Protein AF-A0A6I1ZQV2-F1 (afdb_monomer_lite)

Secondary structure (DSSP, 8-state):
-PPP----EEEEETTEEEEEETTEEEEEEEPSS-HHHHHHHHHHTT--EEEEEEHHHHHHTS-S-HHHHHHHHTTT-EEE-SS----PPPTT--S-------PPP------

pLDDT: mean 72.83, std 21.75, range [32.5, 92.88]

Foldseek 3Di:
DDDDDDAAEFEDDPQFGWDADVPDPVRIDTDPDHPLRVLLVCVVVVQQEYEYHHPVCVVVVHRDNVVSVVSSLVSQRFYDYPPDDGRDHDPPPPDDDDDDDPPDDDDDDDD

Sequence (111 aa):
MGSFRVIPAIDLMNGRCVRLEQGDYNHRTRYPQEPVELARLLKGAGLDWLHVVDLDGARAGEPVNLATVKALAATGVGTRGQQRLHVLQGPDAAADGEGDEDLPGDSPGQV

Structure (mmCIF, N/CA/C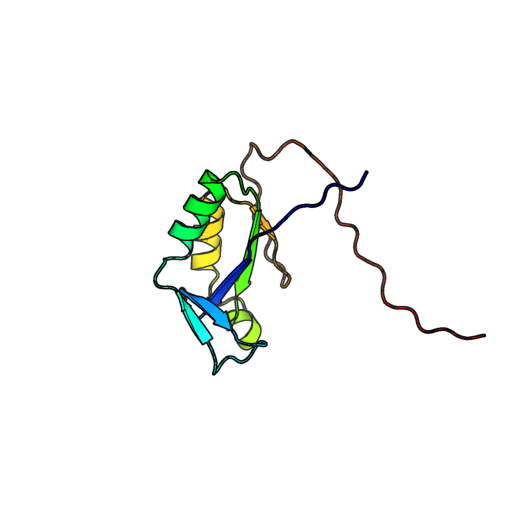/O backbone):
data_AF-A0A6I1ZQV2-F1
#
_entry.id   AF-A0A6I1ZQV2-F1
#
loop_
_atom_site.group_PDB
_atom_site.id
_atom_site.type_symbol
_atom_site.label_atom_id
_atom_site.label_alt_id
_atom_site.label_comp_id
_atom_site.label_asym_id
_atom_site.label_entity_id
_atom_site.label_seq_id
_atom_site.pdbx_PDB_ins_code
_atom_site.Cartn_x
_atom_site.Cartn_y
_atom_site.Cartn_z
_atom_site.occupancy
_atom_site.B_iso_or_equiv
_atom_site.auth_seq_id
_atom_site.auth_comp_id
_atom_site.auth_asym_id
_atom_site.auth_atom_id
_atom_site.pdbx_PDB_model_num
ATOM 1 N N . MET A 1 1 ? 8.073 3.538 30.058 1.00 36.19 1 MET A N 1
ATOM 2 C CA . MET A 1 1 ? 7.784 2.238 29.414 1.00 36.19 1 MET A CA 1
ATOM 3 C C . MET A 1 1 ? 7.622 2.495 27.930 1.00 36.19 1 MET A C 1
ATOM 5 O O . MET A 1 1 ? 6.795 3.328 27.594 1.00 36.19 1 MET A O 1
ATOM 9 N N . GLY A 1 2 ? 8.415 1.852 27.069 1.00 55.72 2 GLY A N 1
ATOM 10 C CA . GLY A 1 2 ? 8.246 1.992 25.620 1.00 55.72 2 GLY A CA 1
ATOM 11 C C . GLY A 1 2 ? 6.900 1.414 25.182 1.00 55.72 2 GLY A C 1
ATOM 12 O O . GLY A 1 2 ? 6.545 0.307 25.591 1.00 55.72 2 GL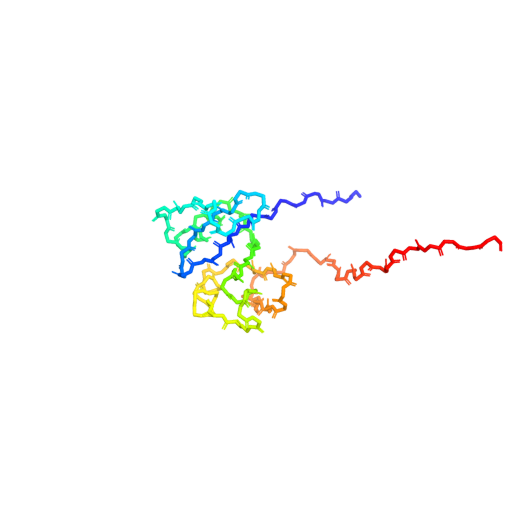Y A O 1
ATOM 13 N N . SER A 1 3 ? 6.134 2.175 24.404 1.00 72.31 3 SER A N 1
ATOM 14 C CA . SER A 1 3 ? 4.875 1.715 23.826 1.00 72.31 3 SER A CA 1
ATOM 15 C C . SER A 1 3 ? 5.165 0.855 22.592 1.00 72.31 3 SER A C 1
ATOM 17 O O . SER A 1 3 ? 5.878 1.252 21.674 1.00 72.31 3 SER A O 1
ATOM 19 N N . PHE A 1 4 ? 4.631 -0.365 22.575 1.00 74.56 4 PHE A N 1
ATOM 20 C CA . PHE A 1 4 ? 4.689 -1.234 21.403 1.00 74.56 4 PHE A CA 1
ATOM 21 C C . PHE A 1 4 ? 3.561 -0.845 20.440 1.00 74.56 4 PHE A C 1
ATOM 23 O O . PHE A 1 4 ? 2.388 -0.901 20.812 1.00 74.56 4 PHE A O 1
ATOM 30 N N . ARG A 1 5 ? 3.903 -0.444 19.210 1.00 73.81 5 ARG A N 1
ATOM 31 C CA . ARG A 1 5 ? 2.943 -0.048 18.167 1.00 73.81 5 ARG A CA 1
ATOM 32 C C . ARG A 1 5 ? 3.014 -1.018 16.992 1.00 73.81 5 ARG A C 1
ATOM 34 O O . ARG A 1 5 ? 4.071 -1.201 16.396 1.00 73.81 5 ARG A O 1
ATOM 41 N N . VAL A 1 6 ? 1.874 -1.602 16.630 1.00 80.19 6 VAL A N 1
ATOM 42 C CA . VAL A 1 6 ? 1.741 -2.432 15.426 1.00 80.19 6 VAL A CA 1
ATOM 43 C C . VAL A 1 6 ? 1.453 -1.525 14.234 1.00 80.19 6 VAL A C 1
ATOM 45 O O . VAL A 1 6 ? 0.513 -0.735 14.277 1.00 80.19 6 VAL A O 1
ATOM 48 N N . ILE A 1 7 ? 2.250 -1.643 13.171 1.00 84.69 7 ILE A N 1
ATOM 49 C CA . ILE A 1 7 ? 2.057 -0.895 11.924 1.00 84.69 7 ILE A CA 1
ATOM 50 C C . ILE A 1 7 ? 1.745 -1.904 10.809 1.00 84.69 7 ILE A C 1
ATOM 52 O O . ILE A 1 7 ? 2.627 -2.688 10.451 1.00 84.69 7 ILE A O 1
ATOM 56 N N . PRO A 1 8 ? 0.513 -1.938 10.266 1.00 86.56 8 PRO A N 1
ATOM 57 C CA . PRO A 1 8 ? 0.184 -2.788 9.124 1.00 86.56 8 PRO A CA 1
ATOM 58 C C . PRO A 1 8 ? 0.999 -2.387 7.890 1.00 86.56 8 PRO A C 1
ATOM 60 O O . PRO A 1 8 ? 1.344 -1.219 7.731 1.00 86.56 8 PRO A O 1
ATOM 63 N N . ALA A 1 9 ? 1.261 -3.341 6.996 1.00 88.06 9 ALA A N 1
ATOM 64 C CA . ALA A 1 9 ? 1.996 -3.110 5.755 1.00 88.06 9 ALA A CA 1
ATOM 65 C C . ALA A 1 9 ? 1.196 -3.553 4.523 1.00 88.06 9 ALA A C 1
ATOM 67 O O . ALA A 1 9 ? 0.599 -4.632 4.541 1.00 88.06 9 ALA A O 1
ATOM 68 N N . ILE A 1 10 ? 1.223 -2.747 3.459 1.00 89.88 10 ILE A N 1
ATOM 69 C CA . ILE A 1 10 ? 0.702 -3.083 2.128 1.00 89.88 10 ILE A CA 1
ATOM 70 C C . ILE A 1 10 ? 1.852 -3.038 1.126 1.00 89.88 10 ILE A C 1
ATOM 72 O O . ILE A 1 10 ? 2.484 -1.994 0.951 1.00 89.88 10 ILE A O 1
ATOM 76 N N . ASP A 1 11 ? 2.061 -4.147 0.419 1.00 91.62 11 ASP A N 1
ATOM 77 C CA . ASP A 1 11 ? 2.994 -4.206 -0.700 1.00 91.62 11 ASP A CA 1
ATOM 78 C C . ASP A 1 11 ? 2.215 -3.993 -2.008 1.00 91.62 11 ASP A C 1
ATOM 80 O O . ASP A 1 11 ? 1.183 -4.629 -2.252 1.00 91.62 11 ASP A O 1
ATOM 84 N N . LEU A 1 12 ? 2.690 -3.072 -2.845 1.00 91.12 12 LEU A N 1
ATOM 85 C CA . LEU A 1 12 ? 2.069 -2.690 -4.108 1.00 91.12 12 LEU A CA 1
ATOM 86 C C . LEU A 1 12 ? 2.856 -3.260 -5.282 1.00 91.12 12 LEU A C 1
ATOM 88 O O . LEU A 1 12 ? 4.059 -3.033 -5.404 1.00 91.12 12 LEU A O 1
ATOM 92 N N . MET A 1 13 ? 2.152 -3.962 -6.167 1.00 90.50 13 MET A N 1
ATOM 93 C CA . MET A 1 13 ? 2.682 -4.417 -7.449 1.00 90.50 13 MET A CA 1
ATOM 94 C C . MET A 1 13 ? 1.596 -4.353 -8.525 1.00 90.50 13 MET A C 1
ATOM 96 O O . MET A 1 13 ? 0.507 -4.916 -8.378 1.00 90.50 13 MET A O 1
ATOM 100 N N . ASN A 1 14 ? 1.901 -3.702 -9.641 1.00 90.75 14 ASN A N 1
ATOM 101 C CA . ASN A 1 14 ? 0.979 -3.308 -10.699 1.00 90.75 14 ASN A CA 1
ATOM 102 C C . ASN A 1 14 ? -0.285 -2.628 -10.141 1.00 90.75 14 ASN A C 1
ATOM 104 O O . ASN A 1 14 ? -1.403 -3.030 -10.475 1.00 90.75 14 ASN A O 1
ATOM 108 N N . GLY A 1 15 ? -0.110 -1.676 -9.219 1.00 89.12 15 GLY A N 1
ATOM 109 C CA . GLY A 1 15 ? -1.202 -0.951 -8.565 1.00 89.12 15 GLY A CA 1
ATOM 110 C C . GLY A 1 15 ? -2.071 -1.767 -7.602 1.00 89.12 15 GLY A C 1
ATOM 111 O O . GLY A 1 15 ? -3.036 -1.222 -7.077 1.00 89.12 15 GLY A O 1
ATOM 112 N N . ARG A 1 16 ? -1.758 -3.046 -7.348 1.00 91.75 16 ARG A N 1
ATOM 113 C CA . ARG A 1 16 ? -2.575 -3.946 -6.518 1.00 91.75 16 ARG A CA 1
ATOM 114 C C . ARG A 1 16 ? -1.851 -4.423 -5.267 1.00 91.75 16 ARG A C 1
ATOM 116 O O . ARG A 1 16 ? -0.627 -4.523 -5.258 1.00 91.75 16 ARG A O 1
ATOM 123 N N . CYS A 1 17 ? -2.637 -4.775 -4.250 1.00 92.88 17 CYS A N 1
ATOM 124 C CA . CYS A 1 17 ? -2.159 -5.401 -3.023 1.00 92.88 17 CYS A CA 1
ATOM 125 C C . CYS A 1 17 ? -1.600 -6.796 -3.312 1.00 92.88 17 CYS A C 1
ATOM 127 O O . CYS A 1 17 ? -2.307 -7.678 -3.819 1.00 92.88 17 CYS A O 1
ATOM 129 N N . VAL A 1 18 ? -0.342 -7.017 -2.947 1.00 92.88 18 VAL A N 1
ATOM 130 C CA . VAL A 1 18 ? 0.304 -8.325 -3.033 1.00 92.88 18 VAL A CA 1
ATOM 131 C C . VAL A 1 18 ? 1.031 -8.662 -1.737 1.00 92.88 18 VAL A C 1
ATOM 133 O O . VAL A 1 18 ? 1.271 -7.800 -0.899 1.00 92.88 18 VAL A O 1
ATOM 136 N N . ARG A 1 19 ? 1.392 -9.933 -1.580 1.00 91.75 19 ARG A N 1
ATOM 137 C CA . ARG A 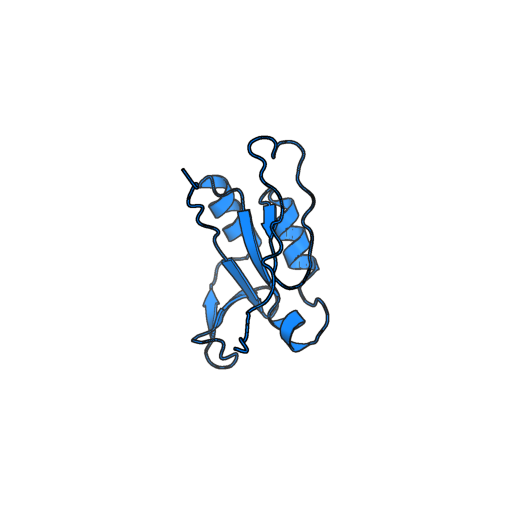1 19 ? 2.409 -10.379 -0.628 1.00 91.75 19 ARG A CA 1
ATOM 138 C C . ARG A 1 19 ? 3.372 -11.297 -1.360 1.00 91.75 19 ARG A C 1
ATOM 140 O O . ARG A 1 19 ? 2.925 -12.222 -2.040 1.00 91.75 19 ARG A O 1
ATOM 147 N N . LEU A 1 20 ? 4.666 -11.031 -1.224 1.00 88.69 20 LEU A N 1
ATOM 148 C CA . LEU A 1 20 ? 5.711 -11.925 -1.718 1.00 88.69 20 LEU A CA 1
ATOM 149 C C . LEU A 1 20 ? 6.007 -13.002 -0.677 1.00 88.69 20 LEU A C 1
ATOM 151 O O . LEU A 1 20 ? 6.105 -12.708 0.517 1.00 88.69 20 LEU A O 1
ATOM 155 N N . GLU A 1 21 ? 6.197 -14.235 -1.123 1.00 89.44 21 GLU A N 1
ATOM 156 C CA . GLU A 1 21 ? 6.730 -15.302 -0.284 1.00 89.44 21 GLU A CA 1
ATOM 157 C C . GLU A 1 21 ? 8.249 -15.141 -0.207 1.00 89.44 21 GLU A C 1
ATOM 159 O O . GLU A 1 21 ? 8.939 -15.217 -1.218 1.00 89.44 21 GLU A O 1
ATOM 164 N N . GLN A 1 22 ? 8.772 -14.838 0.986 1.00 87.12 22 GLN A N 1
ATOM 165 C CA . GLN A 1 22 ? 10.211 -14.623 1.221 1.00 87.12 22 GLN A CA 1
ATOM 166 C C . GLN A 1 22 ? 10.868 -13.596 0.270 1.00 87.12 22 GLN A C 1
ATOM 168 O O . GLN A 1 22 ? 12.060 -13.674 -0.013 1.00 87.12 22 GLN A O 1
ATOM 173 N N . GLY A 1 23 ? 10.099 -12.618 -0.221 1.00 83.38 23 GLY A N 1
ATOM 174 C CA . GLY A 1 23 ? 10.593 -11.601 -1.157 1.00 83.38 23 GLY A CA 1
ATOM 175 C C . GLY A 1 23 ? 10.711 -12.065 -2.615 1.00 83.38 23 GLY A C 1
ATOM 176 O O . GLY A 1 23 ? 11.210 -11.308 -3.447 1.00 83.38 23 GLY A O 1
ATOM 177 N N . ASP A 1 24 ? 10.240 -13.267 -2.959 1.00 88.00 24 ASP A N 1
ATOM 178 C CA . ASP A 1 24 ? 10.254 -13.755 -4.336 1.00 88.00 24 ASP A CA 1
ATOM 179 C C . ASP A 1 24 ? 9.102 -13.152 -5.158 1.00 88.00 24 ASP A C 1
ATOM 181 O O . ASP A 1 24 ? 7.920 -13.388 -4.919 1.00 88.00 24 ASP A O 1
ATOM 185 N N . TYR A 1 25 ? 9.455 -12.389 -6.191 1.00 84.00 25 TYR A N 1
ATOM 186 C CA . TYR A 1 25 ? 8.517 -11.736 -7.107 1.00 84.00 25 TYR A CA 1
ATOM 187 C C . TYR A 1 25 ? 7.695 -12.722 -7.953 1.00 84.00 25 TYR A C 1
ATOM 189 O O . TYR A 1 25 ? 6.635 -12.348 -8.477 1.00 84.00 25 TYR A O 1
ATOM 197 N N . ASN A 1 26 ? 8.187 -13.952 -8.124 1.00 87.31 26 ASN A N 1
ATOM 198 C CA . ASN A 1 26 ? 7.506 -15.016 -8.858 1.00 87.31 26 ASN A CA 1
ATOM 199 C C . ASN A 1 26 ? 6.465 -15.720 -7.984 1.00 87.31 26 ASN A C 1
ATOM 201 O O . ASN A 1 26 ? 5.400 -16.085 -8.483 1.00 87.31 26 ASN A O 1
ATOM 205 N N . HIS A 1 27 ? 6.735 -15.832 -6.683 1.00 87.94 27 HIS A N 1
ATOM 206 C CA . HIS A 1 27 ? 5.832 -16.414 -5.696 1.00 87.94 27 HIS A CA 1
ATOM 207 C C . HIS A 1 27 ? 5.114 -15.301 -4.937 1.00 87.94 27 HIS A C 1
ATOM 209 O O . HIS A 1 27 ? 5.512 -14.862 -3.860 1.00 87.94 27 HIS A O 1
ATOM 215 N N . ARG A 1 28 ? 4.032 -14.813 -5.549 1.00 89.62 28 ARG A N 1
ATOM 216 C CA . ARG A 1 28 ? 3.211 -13.733 -4.999 1.00 89.62 28 ARG A CA 1
ATOM 217 C C . ARG A 1 28 ? 1.758 -14.146 -4.860 1.00 89.62 28 ARG A C 1
ATOM 219 O O . ARG A 1 28 ? 1.153 -14.673 -5.795 1.00 89.62 28 ARG A O 1
ATOM 226 N N . THR A 1 29 ? 1.170 -13.778 -3.732 1.00 90.25 29 THR A N 1
ATOM 227 C CA . THR A 1 29 ? -0.275 -13.835 -3.528 1.00 90.25 29 THR A CA 1
ATOM 228 C C . THR A 1 29 ? -0.868 -12.472 -3.859 1.00 90.25 29 THR A C 1
ATOM 230 O O . THR A 1 29 ? -0.416 -11.454 -3.335 1.00 90.25 29 THR A O 1
ATOM 233 N N . ARG A 1 30 ? -1.866 -12.435 -4.750 1.00 89.62 30 ARG A N 1
ATOM 234 C CA . ARG A 1 30 ? -2.644 -11.221 -5.043 1.00 89.62 30 ARG A CA 1
ATOM 235 C C . ARG A 1 30 ? -3.868 -11.189 -4.142 1.00 89.62 30 ARG A C 1
ATOM 237 O O . ARG A 1 30 ? -4.616 -12.164 -4.103 1.00 89.62 30 ARG A O 1
ATOM 244 N N . TYR A 1 31 ? -4.095 -10.059 -3.487 1.00 88.75 31 TYR A N 1
ATOM 245 C CA . TYR A 1 31 ? -5.325 -9.835 -2.742 1.00 88.75 31 TYR A CA 1
ATOM 246 C C . TYR A 1 31 ? -6.381 -9.195 -3.652 1.00 88.75 31 TYR A C 1
ATOM 248 O O . TYR A 1 31 ? -6.033 -8.356 -4.486 1.00 88.75 31 TYR A O 1
ATOM 256 N N . PRO A 1 32 ? -7.659 -9.595 -3.535 1.00 84.81 32 PRO A N 1
ATOM 257 C CA . PRO A 1 32 ? -8.740 -9.010 -4.324 1.00 84.81 32 PRO A CA 1
ATOM 258 C C . PRO A 1 32 ? -9.117 -7.592 -3.875 1.00 84.81 32 PRO A C 1
ATOM 260 O O . PRO A 1 32 ? -9.773 -6.887 -4.631 1.00 84.81 32 PRO A O 1
ATOM 263 N N . GLN A 1 33 ? -8.742 -7.184 -2.661 1.00 87.38 33 GLN A N 1
ATOM 264 C CA . GLN A 1 33 ? -9.067 -5.870 -2.117 1.00 87.38 33 GLN A CA 1
ATOM 265 C C . GLN A 1 33 ? -8.226 -4.770 -2.761 1.00 87.38 33 GLN A C 1
ATOM 267 O O . GLN A 1 33 ? -6.998 -4.877 -2.864 1.00 87.38 33 GLN A O 1
ATOM 272 N N . GLU A 1 34 ? -8.887 -3.667 -3.096 1.00 91.62 34 GLU A N 1
ATOM 273 C CA . GLU A 1 34 ? -8.208 -2.473 -3.575 1.00 91.62 34 GLU A CA 1
ATOM 274 C C . GLU A 1 34 ? -7.429 -1.794 -2.428 1.00 91.62 34 GLU A C 1
ATOM 276 O O . GLU A 1 34 ? -7.930 -1.716 -1.298 1.00 91.62 34 GLU A O 1
ATOM 281 N N . PRO A 1 35 ? -6.218 -1.254 -2.680 1.00 91.69 35 PRO A N 1
ATOM 282 C CA . PRO A 1 35 ? -5.375 -0.668 -1.632 1.00 91.69 35 PRO A CA 1
ATOM 283 C C . PRO A 1 35 ? -6.081 0.408 -0.797 1.00 91.69 35 PRO A C 1
ATOM 285 O O . PRO A 1 35 ? -5.941 0.460 0.425 1.00 91.69 35 PRO A O 1
ATOM 288 N N . VAL A 1 36 ? -6.872 1.258 -1.457 1.00 92.31 36 VAL A N 1
ATOM 289 C CA . VAL A 1 36 ? -7.599 2.367 -0.821 1.00 92.31 36 VAL A CA 1
ATOM 290 C C . VAL A 1 36 ? -8.708 1.863 0.101 1.00 92.31 36 VAL A C 1
ATOM 292 O O . VAL A 1 36 ? -8.931 2.440 1.165 1.00 92.31 36 VAL A O 1
ATOM 295 N N . GLU A 1 37 ? -9.398 0.787 -0.276 1.00 92.25 37 GLU A N 1
ATOM 296 C CA . GLU A 1 37 ? -10.435 0.180 0.563 1.00 92.25 37 GLU A CA 1
ATOM 297 C C . GLU A 1 37 ? -9.824 -0.414 1.829 1.00 92.25 37 GLU A C 1
ATOM 299 O O . GLU A 1 37 ? -10.325 -0.173 2.929 1.00 92.25 37 GLU A O 1
ATOM 304 N N . LEU A 1 38 ? -8.693 -1.112 1.684 1.00 91.25 38 LEU A N 1
ATOM 305 C CA . LEU A 1 38 ? -7.964 -1.668 2.816 1.00 91.25 38 LEU A CA 1
ATOM 306 C C . LEU A 1 38 ? -7.470 -0.564 3.762 1.00 91.25 38 LEU A C 1
ATOM 308 O O . LEU A 1 38 ? -7.657 -0.674 4.970 1.00 91.25 38 LEU A O 1
ATOM 312 N N . ALA A 1 39 ? -6.917 0.534 3.239 1.00 90.19 39 ALA A N 1
ATOM 313 C CA . ALA A 1 39 ? -6.487 1.664 4.065 1.00 90.19 39 ALA A CA 1
ATOM 314 C C . ALA A 1 39 ? -7.638 2.308 4.853 1.00 90.19 39 ALA A C 1
ATOM 316 O O . ALA A 1 39 ? -7.487 2.583 6.043 1.00 90.19 39 ALA A O 1
ATOM 317 N N . ARG A 1 40 ? -8.810 2.491 4.230 1.00 90.50 40 ARG A N 1
ATOM 318 C CA . ARG A 1 40 ? -10.006 2.999 4.926 1.00 90.50 40 ARG A CA 1
ATOM 319 C C . ARG A 1 40 ? -10.478 2.051 6.022 1.00 90.50 40 ARG A C 1
ATOM 321 O O . ARG A 1 40 ? -10.840 2.513 7.101 1.00 90.50 40 ARG A O 1
ATOM 328 N N . LEU A 1 41 ? -10.459 0.745 5.760 1.00 90.50 41 LEU A N 1
ATOM 329 C CA . LEU A 1 41 ? -10.822 -0.269 6.747 1.00 90.50 41 LEU A CA 1
ATOM 330 C C . LEU A 1 41 ? -9.867 -0.243 7.949 1.00 90.50 41 LEU A C 1
ATOM 332 O O . LEU A 1 41 ? -10.323 -0.228 9.090 1.00 90.50 41 LEU A O 1
ATOM 336 N N . LEU A 1 42 ? -8.557 -0.170 7.702 1.00 87.44 42 LEU A N 1
ATOM 337 C CA . LEU A 1 42 ? -7.545 -0.072 8.757 1.00 87.44 42 LEU A CA 1
ATOM 338 C C . LEU A 1 42 ? -7.712 1.213 9.577 1.00 87.44 42 LEU A C 1
ATOM 340 O O . LEU A 1 42 ? -7.709 1.156 10.806 1.00 87.44 42 LEU A O 1
ATOM 344 N N . LYS A 1 43 ? -7.954 2.352 8.918 1.00 85.94 43 LYS A N 1
ATOM 345 C CA . LYS A 1 43 ? -8.235 3.617 9.607 1.00 85.94 43 LYS A CA 1
ATOM 346 C C . LYS A 1 43 ? -9.494 3.525 10.473 1.00 85.94 43 LYS A C 1
ATOM 348 O O . LYS A 1 43 ? -9.471 3.948 11.625 1.00 85.94 43 LYS A O 1
ATOM 353 N N . GLY A 1 44 ? -10.569 2.929 9.952 1.00 85.69 44 GLY A N 1
ATOM 354 C CA . GLY A 1 44 ? -11.804 2.681 10.704 1.00 85.69 44 GLY A CA 1
ATOM 355 C C . GLY A 1 44 ? -11.616 1.746 11.905 1.00 85.69 44 GLY A C 1
ATOM 356 O O . GLY A 1 44 ? -12.364 1.842 12.873 1.00 85.69 44 GLY A O 1
ATOM 357 N N . ALA A 1 45 ? -10.593 0.890 11.875 1.00 87.62 45 ALA A N 1
ATOM 358 C CA . ALA A 1 45 ? -10.198 0.028 12.985 1.00 87.62 45 ALA A CA 1
ATOM 359 C C . ALA A 1 45 ? -9.278 0.719 14.018 1.00 87.62 45 ALA A C 1
ATOM 361 O O . ALA A 1 45 ? -8.815 0.062 14.948 1.00 87.62 45 ALA A O 1
ATOM 362 N N . GLY A 1 46 ? -9.002 2.021 13.870 1.00 84.25 46 GLY A N 1
ATOM 363 C CA . GLY A 1 46 ? -8.142 2.785 14.782 1.00 84.25 46 GLY A CA 1
ATOM 364 C C . GLY A 1 46 ? -6.644 2.662 14.490 1.00 84.25 46 GLY A C 1
ATOM 365 O O . GLY A 1 46 ? -5.828 2.966 15.355 1.00 84.25 46 GLY A O 1
ATOM 366 N N . LEU A 1 47 ? -6.259 2.200 13.294 1.00 83.00 47 LEU A N 1
ATOM 367 C CA . LEU A 1 47 ? -4.861 2.176 12.865 1.00 83.00 47 LEU A CA 1
ATOM 368 C C . LEU A 1 47 ? -4.542 3.460 12.104 1.00 83.00 47 LEU A C 1
ATOM 370 O O . LEU A 1 47 ? -4.971 3.665 10.969 1.00 83.00 47 LEU A O 1
ATOM 374 N N . ASP A 1 48 ? -3.759 4.325 12.739 1.00 81.56 48 ASP A N 1
ATOM 375 C CA . ASP A 1 48 ? -3.411 5.631 12.177 1.00 81.56 48 ASP A CA 1
ATOM 376 C C . ASP A 1 48 ? -2.251 5.590 11.190 1.00 81.56 48 ASP A C 1
ATOM 378 O O . ASP A 1 48 ? -2.042 6.558 10.461 1.00 81.56 48 ASP A O 1
ATOM 382 N N . TRP A 1 49 ? -1.508 4.483 11.153 1.00 83.62 49 TRP A N 1
ATOM 383 C CA . TRP A 1 49 ? -0.291 4.347 10.366 1.00 83.62 49 TRP A CA 1
ATOM 384 C C . TRP A 1 49 ? -0.328 3.117 9.473 1.00 83.62 49 TRP A C 1
ATOM 386 O O . TRP A 1 49 ? -0.777 2.049 9.881 1.00 83.62 49 TRP A O 1
ATOM 396 N N . LEU A 1 50 ? 0.206 3.268 8.267 1.00 85.06 50 LEU A N 1
ATOM 397 C CA . LEU A 1 50 ? 0.311 2.228 7.258 1.00 85.06 50 LEU A CA 1
ATOM 398 C C . LEU A 1 50 ? 1.709 2.243 6.641 1.00 85.06 50 LEU A C 1
ATOM 400 O O . LEU A 1 50 ? 2.164 3.247 6.099 1.00 85.06 50 LEU A O 1
ATOM 404 N N . HIS A 1 51 ? 2.406 1.121 6.694 1.00 87.56 51 HIS A N 1
ATOM 405 C CA . HIS A 1 51 ? 3.621 0.935 5.923 1.00 87.56 51 HIS A CA 1
ATOM 406 C C . HIS A 1 51 ? 3.250 0.588 4.479 1.00 87.56 51 HIS A C 1
ATOM 408 O O . HIS A 1 51 ? 2.454 -0.317 4.245 1.00 87.56 51 HIS A O 1
ATOM 414 N N . VAL A 1 52 ? 3.788 1.314 3.502 1.00 88.12 52 VAL A N 1
ATOM 415 C CA . VAL A 1 52 ? 3.502 1.059 2.083 1.00 88.12 52 VAL A CA 1
ATOM 416 C C . VAL A 1 52 ? 4.811 0.814 1.353 1.00 88.12 52 VAL A C 1
ATOM 418 O O . VAL A 1 52 ? 5.725 1.637 1.436 1.00 88.12 52 VAL A O 1
ATOM 421 N N . VAL A 1 53 ? 4.889 -0.305 0.635 1.00 88.44 53 VAL A N 1
ATOM 422 C CA . VAL A 1 53 ? 6.061 -0.702 -0.151 1.00 88.44 53 VAL A CA 1
ATOM 423 C C . VAL A 1 53 ? 5.691 -0.702 -1.629 1.00 88.44 53 VAL A C 1
ATOM 425 O O . VAL A 1 53 ? 4.817 -1.451 -2.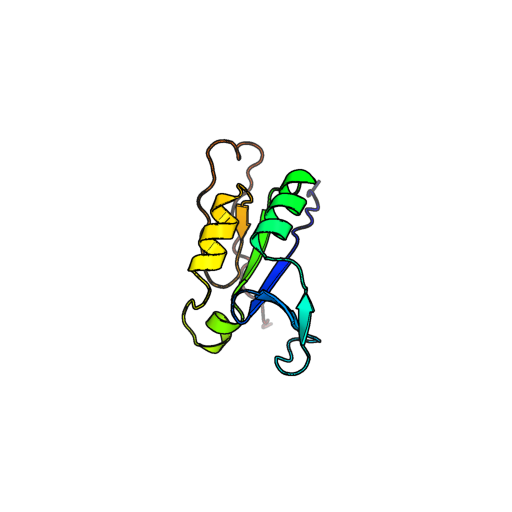053 1.00 88.44 53 VAL A O 1
ATOM 428 N N . ASP A 1 54 ? 6.358 0.129 -2.428 1.00 89.88 54 ASP A N 1
ATOM 429 C CA . ASP A 1 54 ? 6.247 0.094 -3.889 1.00 89.88 54 ASP A CA 1
ATOM 430 C C . ASP A 1 54 ? 7.245 -0.930 -4.449 1.00 89.88 54 ASP A C 1
ATOM 432 O O . ASP A 1 54 ? 8.425 -0.623 -4.612 1.00 89.88 54 ASP A O 1
ATOM 436 N N . LEU A 1 55 ? 6.791 -2.160 -4.713 1.00 89.75 55 LEU A N 1
ATOM 437 C CA . LEU A 1 55 ? 7.662 -3.230 -5.212 1.00 89.75 55 LEU A CA 1
ATOM 438 C C . LEU A 1 55 ? 8.074 -3.009 -6.669 1.00 89.75 55 LEU A C 1
ATOM 440 O O . LEU A 1 55 ? 9.186 -3.371 -7.052 1.00 89.75 55 LEU A O 1
ATOM 444 N N . ASP A 1 56 ? 7.198 -2.416 -7.484 1.00 89.12 56 ASP A N 1
ATOM 445 C CA . ASP A 1 56 ? 7.561 -2.062 -8.857 1.00 89.12 56 ASP A CA 1
ATOM 446 C C . ASP A 1 56 ? 8.619 -0.966 -8.847 1.00 89.12 56 ASP A C 1
ATOM 448 O O . ASP A 1 56 ? 9.599 -1.056 -9.583 1.00 89.12 56 ASP A O 1
ATOM 452 N N . GLY A 1 57 ? 8.458 0.026 -7.969 1.00 89.25 57 GLY A N 1
ATOM 453 C CA . GLY A 1 57 ? 9.424 1.102 -7.843 1.00 89.25 57 GLY A CA 1
ATOM 454 C C . GLY A 1 57 ? 10.756 0.653 -7.253 1.00 89.25 57 GLY A C 1
ATOM 455 O O . GLY A 1 57 ? 11.809 1.016 -7.770 1.00 89.25 57 GLY A O 1
ATOM 456 N N . ALA A 1 58 ? 10.732 -0.237 -6.258 1.00 87.44 58 ALA A N 1
ATOM 457 C CA . ALA A 1 58 ? 11.940 -0.866 -5.727 1.00 87.44 58 ALA A CA 1
ATOM 458 C C . ALA A 1 58 ? 12.704 -1.653 -6.806 1.00 87.44 58 ALA A C 1
ATOM 460 O O . ALA A 1 58 ? 13.934 -1.681 -6.800 1.00 87.44 58 ALA A O 1
ATOM 461 N N . ARG A 1 59 ? 11.987 -2.272 -7.752 1.00 86.62 59 ARG A N 1
ATOM 462 C CA . ARG A 1 59 ? 12.582 -2.994 -8.882 1.00 86.62 59 ARG A CA 1
ATOM 463 C C . ARG A 1 59 ? 13.061 -2.066 -10.002 1.00 86.62 59 ARG A C 1
ATOM 465 O O . ARG A 1 59 ? 14.072 -2.368 -10.631 1.00 86.62 59 ARG A O 1
ATOM 472 N N . ALA A 1 60 ? 12.334 -0.986 -10.278 1.00 87.50 60 ALA A N 1
ATOM 473 C CA . ALA A 1 60 ? 12.655 -0.021 -11.330 1.00 87.50 60 ALA A CA 1
ATOM 474 C C . ALA A 1 60 ? 13.733 0.993 -10.907 1.00 87.50 60 ALA A C 1
ATOM 476 O O . ALA A 1 60 ? 14.390 1.578 -11.763 1.00 87.50 60 ALA A O 1
ATOM 477 N N . GLY A 1 61 ? 13.931 1.194 -9.601 1.00 88.25 61 GLY A N 1
ATOM 478 C CA . GLY A 1 61 ? 14.798 2.238 -9.050 1.00 88.25 61 GLY A CA 1
ATOM 479 C C . GLY A 1 61 ? 14.150 3.628 -9.009 1.00 88.25 61 GLY A C 1
ATOM 480 O O . GLY A 1 61 ? 14.809 4.596 -8.640 1.00 88.25 61 GLY A O 1
ATOM 481 N N . GLU A 1 62 ? 12.868 3.738 -9.360 1.00 84.81 62 GLU A N 1
ATOM 482 C CA . GLU A 1 62 ? 12.089 4.978 -9.350 1.00 84.81 62 GLU A CA 1
ATOM 483 C C . GLU A 1 62 ? 10.641 4.706 -8.910 1.00 84.81 62 GLU A C 1
ATOM 485 O O . GLU A 1 62 ? 10.150 3.608 -9.142 1.00 84.81 62 GLU A O 1
ATOM 490 N N . PRO A 1 63 ? 9.916 5.655 -8.290 1.00 85.75 63 PRO A N 1
ATOM 491 C CA . PRO A 1 63 ? 8.536 5.418 -7.859 1.00 85.75 63 PRO A CA 1
ATOM 492 C C . PRO A 1 63 ? 7.592 5.135 -9.041 1.00 85.75 63 PRO A C 1
ATOM 494 O O . PRO A 1 63 ? 7.376 6.005 -9.884 1.00 85.75 63 PRO A O 1
ATOM 497 N N . VAL A 1 64 ? 6.956 3.961 -9.059 1.00 91.31 64 VAL A N 1
ATOM 498 C CA . VAL A 1 64 ? 6.031 3.534 -10.128 1.00 91.31 64 VAL A CA 1
ATOM 499 C C . VAL A 1 64 ? 4.576 3.676 -9.681 1.00 91.31 64 VAL A C 1
ATOM 501 O O . VAL A 1 64 ? 3.721 4.131 -10.441 1.00 91.31 64 VAL A O 1
ATOM 504 N N . ASN A 1 65 ? 4.274 3.364 -8.420 1.00 89.69 65 ASN A N 1
ATOM 505 C CA . ASN A 1 65 ? 2.911 3.358 -7.883 1.00 89.69 65 ASN A CA 1
ATOM 506 C C . ASN A 1 65 ? 2.535 4.661 -7.154 1.00 89.69 65 ASN A C 1
ATOM 508 O O . ASN A 1 65 ? 1.644 4.675 -6.301 1.00 89.69 65 ASN A O 1
ATOM 512 N N . LEU A 1 66 ? 3.172 5.787 -7.496 1.00 89.19 66 LEU A N 1
ATOM 513 C CA . LEU A 1 66 ? 2.987 7.067 -6.798 1.00 89.19 66 LEU A CA 1
ATOM 514 C C . LEU A 1 66 ? 1.519 7.529 -6.752 1.00 89.19 66 LEU A C 1
ATOM 516 O O . LEU A 1 66 ? 1.084 8.102 -5.754 1.00 89.19 66 LEU A O 1
ATOM 520 N N . ALA A 1 67 ? 0.744 7.278 -7.811 1.00 90.69 67 ALA A N 1
ATOM 521 C CA . ALA A 1 67 ? -0.681 7.609 -7.851 1.00 90.69 67 ALA A CA 1
ATOM 522 C C . ALA A 1 67 ? -1.479 6.848 -6.779 1.00 90.69 67 ALA A C 1
ATOM 524 O O . ALA A 1 67 ? -2.259 7.455 -6.044 1.00 90.69 67 ALA A O 1
ATOM 525 N N . THR A 1 68 ? -1.229 5.544 -6.636 1.00 91.12 68 THR A N 1
ATOM 526 C CA . THR A 1 68 ? -1.846 4.708 -5.601 1.00 91.12 68 THR A CA 1
ATOM 527 C C . THR A 1 68 ? -1.443 5.185 -4.214 1.00 91.12 68 THR A C 1
ATOM 529 O O . THR A 1 68 ? -2.304 5.351 -3.356 1.00 91.12 68 THR A O 1
ATOM 532 N N . VAL A 1 69 ? -0.163 5.499 -3.992 1.00 87.88 69 VAL A N 1
ATOM 533 C CA . VAL A 1 69 ? 0.289 5.976 -2.677 1.00 87.88 69 VAL A CA 1
ATOM 534 C C . VAL A 1 69 ? -0.343 7.322 -2.305 1.00 87.88 69 VAL A C 1
ATOM 536 O O . VAL A 1 69 ? -0.769 7.509 -1.167 1.00 87.88 69 VAL A O 1
ATOM 539 N N . LYS A 1 70 ? -0.504 8.241 -3.265 1.00 88.94 70 LYS A N 1
ATOM 540 C CA . LYS A 1 70 ? -1.256 9.489 -3.047 1.00 88.94 70 LYS A CA 1
ATOM 541 C C . LYS A 1 70 ? -2.720 9.225 -2.689 1.00 88.94 70 LYS A C 1
ATOM 543 O O . LYS A 1 70 ? -3.257 9.886 -1.804 1.00 88.94 70 LYS A O 1
ATOM 548 N N . ALA A 1 71 ? -3.358 8.256 -3.343 1.00 90.75 71 ALA A N 1
ATOM 549 C CA . ALA A 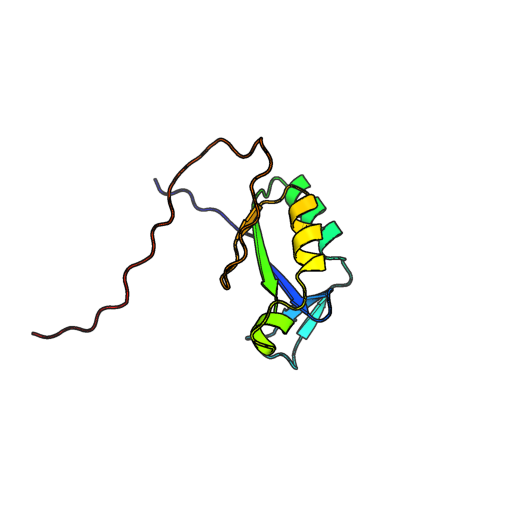1 71 ? -4.730 7.869 -3.026 1.00 90.75 71 ALA A CA 1
ATOM 550 C C . ALA A 1 71 ? -4.852 7.257 -1.619 1.00 90.75 71 ALA A C 1
ATOM 552 O O . ALA A 1 71 ? -5.824 7.540 -0.921 1.00 90.75 71 ALA A O 1
ATOM 553 N N . LEU A 1 72 ? -3.856 6.480 -1.175 1.00 88.88 72 LEU A N 1
ATOM 554 C CA . LEU A 1 72 ? -3.774 5.966 0.197 1.00 88.88 72 LEU A CA 1
ATOM 555 C C . LEU A 1 72 ? -3.651 7.107 1.211 1.00 88.88 72 LEU A C 1
ATOM 557 O O . LEU A 1 72 ? -4.424 7.155 2.164 1.00 88.88 72 LEU A O 1
ATOM 561 N N . ALA A 1 73 ? -2.747 8.060 0.979 1.00 85.00 73 ALA A N 1
ATOM 562 C CA . ALA A 1 73 ? -2.568 9.225 1.846 1.00 85.00 73 ALA A CA 1
ATOM 563 C C . ALA A 1 73 ? -3.862 10.047 2.004 1.00 85.00 73 ALA A C 1
ATOM 565 O O . ALA A 1 73 ? -4.201 10.491 3.100 1.00 85.00 73 ALA A O 1
ATOM 566 N N . ALA A 1 74 ? -4.638 10.185 0.925 1.00 87.19 74 ALA A N 1
ATOM 567 C CA . ALA A 1 74 ? -5.919 10.890 0.935 1.00 87.19 74 ALA A CA 1
ATOM 568 C C . ALA A 1 74 ? -7.004 10.215 1.803 1.00 87.19 74 ALA A C 1
ATOM 570 O O . ALA A 1 74 ? -8.044 10.821 2.051 1.00 87.19 74 ALA A O 1
ATOM 571 N N . THR A 1 75 ? -6.789 8.983 2.283 1.00 85.06 75 THR A N 1
ATOM 572 C CA . THR A 1 75 ? -7.711 8.318 3.224 1.00 85.06 75 THR A CA 1
ATOM 573 C C . THR A 1 75 ? -7.574 8.807 4.668 1.00 85.06 75 THR A C 1
ATOM 575 O O . THR A 1 75 ? -8.422 8.479 5.494 1.00 85.06 75 THR A O 1
ATOM 578 N N . GLY A 1 76 ? -6.532 9.586 4.986 1.00 77.81 76 GLY A N 1
ATOM 579 C CA . GLY A 1 76 ? -6.261 10.059 6.347 1.00 77.81 76 GLY A CA 1
ATOM 580 C C . GLY A 1 76 ? -5.485 9.065 7.221 1.00 77.81 76 GLY A C 1
ATOM 581 O O . GLY A 1 76 ? -5.363 9.282 8.429 1.00 77.81 76 GLY A O 1
ATOM 582 N N . VAL A 1 77 ? -4.957 7.983 6.633 1.00 77.12 77 VAL A N 1
ATOM 583 C CA . VAL A 1 77 ? -3.930 7.140 7.259 1.00 77.12 77 VAL A CA 1
ATOM 584 C C . VAL A 1 77 ? -2.549 7.755 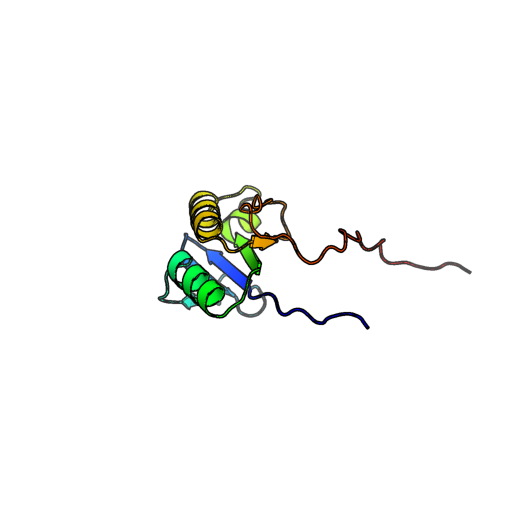7.002 1.00 77.12 77 VAL A C 1
ATOM 586 O O . VAL A 1 77 ? -2.221 8.119 5.871 1.00 77.12 77 VAL A O 1
ATOM 589 N N . GLY A 1 78 ? -1.729 7.904 8.040 1.00 68.00 78 GLY A N 1
ATOM 590 C CA . GLY A 1 78 ? -0.327 8.286 7.884 1.00 68.00 78 GLY A CA 1
ATOM 591 C C . GLY A 1 78 ? 0.450 7.140 7.245 1.00 68.00 78 GLY A C 1
ATOM 592 O O . GLY A 1 78 ? 0.204 5.981 7.572 1.00 68.00 78 GLY A O 1
ATOM 593 N N . THR A 1 79 ? 1.398 7.416 6.346 1.00 55.09 79 THR A N 1
ATOM 594 C CA . THR A 1 79 ? 2.235 6.347 5.773 1.00 55.09 79 THR A CA 1
ATOM 595 C C . THR A 1 79 ? 3.717 6.543 6.067 1.00 55.09 79 THR A C 1
ATOM 597 O O . THR A 1 79 ? 4.232 7.643 5.876 1.00 55.09 79 THR A O 1
ATOM 600 N N . ARG A 1 80 ? 4.419 5.475 6.472 1.00 57.59 80 ARG A N 1
ATOM 601 C CA . ARG A 1 80 ? 5.885 5.453 6.667 1.00 57.59 80 ARG A CA 1
ATOM 602 C C . ARG A 1 80 ? 6.488 4.441 5.691 1.00 57.59 80 ARG A C 1
ATOM 604 O O . ARG A 1 80 ? 6.027 3.309 5.678 1.00 57.59 80 ARG A O 1
ATOM 611 N N . GLY A 1 81 ? 7.493 4.798 4.889 1.00 47.78 81 GLY A N 1
ATOM 612 C CA . GLY A 1 81 ? 8.120 3.903 3.894 1.00 47.78 81 GLY A CA 1
ATOM 613 C C . GLY A 1 81 ? 9.651 3.869 4.005 1.00 47.78 81 GLY A C 1
ATOM 614 O O . GLY A 1 81 ? 10.250 4.879 4.362 1.00 47.78 81 GLY A O 1
ATOM 615 N N . GLN A 1 82 ? 10.280 2.725 3.692 1.00 44.38 82 GLN A N 1
ATOM 616 C CA . GLN A 1 82 ? 11.748 2.527 3.725 1.00 44.38 82 GLN A CA 1
ATOM 617 C C . GLN A 1 82 ? 12.472 2.929 2.425 1.00 44.38 82 GLN A C 1
ATOM 619 O O . GLN A 1 82 ? 13.688 2.809 2.326 1.00 44.38 82 GLN A O 1
ATOM 624 N N . GLN A 1 83 ? 11.756 3.483 1.447 1.00 42.66 83 GLN A N 1
ATOM 625 C CA . GLN A 1 83 ? 12.345 4.293 0.383 1.00 42.66 83 GLN A CA 1
ATOM 626 C C . GLN A 1 83 ? 11.545 5.590 0.332 1.00 42.66 83 GLN A C 1
ATOM 628 O O . GLN A 1 83 ? 10.390 5.613 -0.079 1.00 42.66 83 GLN A O 1
ATOM 633 N N . ARG A 1 84 ? 12.143 6.625 0.928 1.00 38.50 84 ARG A N 1
ATOM 634 C CA . ARG A 1 84 ? 11.605 7.953 1.246 1.00 38.50 84 ARG A CA 1
ATOM 635 C C . ARG A 1 84 ? 10.376 8.370 0.424 1.00 38.50 84 ARG A C 1
ATOM 637 O O . ARG A 1 84 ? 10.500 8.956 -0.647 1.00 38.50 84 ARG A O 1
ATOM 644 N N . LEU A 1 85 ? 9.194 8.189 1.007 1.00 35.34 85 LEU A N 1
ATOM 645 C CA . LEU A 1 85 ? 8.007 8.954 0.646 1.00 35.34 85 LEU A CA 1
ATOM 646 C C . LEU A 1 85 ? 7.342 9.457 1.929 1.00 35.34 85 LEU A C 1
ATOM 648 O O . LEU A 1 85 ? 6.860 8.680 2.751 1.00 35.34 85 LEU A O 1
ATOM 652 N N . HIS A 1 86 ? 7.375 10.778 2.101 1.00 34.38 86 HIS A N 1
ATOM 653 C CA . HIS A 1 86 ? 6.719 11.490 3.189 1.00 34.38 86 HIS A CA 1
ATOM 654 C C . HIS A 1 86 ? 5.228 11.615 2.863 1.00 34.38 86 HIS A C 1
ATOM 656 O O . HIS A 1 86 ? 4.870 12.280 1.890 1.00 34.38 86 HIS A O 1
ATOM 662 N N . VAL A 1 87 ? 4.356 11.022 3.680 1.00 36.62 87 VAL A N 1
ATOM 663 C CA . VAL A 1 87 ? 2.940 11.405 3.692 1.00 36.62 87 VAL A CA 1
ATOM 664 C C . VAL A 1 87 ? 2.757 12.516 4.712 1.00 36.62 87 VAL A C 1
ATOM 666 O O . VAL A 1 87 ? 3.001 12.341 5.903 1.00 36.62 87 VAL A O 1
ATOM 669 N N . LEU A 1 88 ? 2.388 13.687 4.189 1.00 32.50 88 LEU A N 1
ATOM 670 C CA . LEU A 1 88 ? 2.046 14.872 4.960 1.00 32.50 88 LEU A CA 1
ATOM 671 C C . LEU A 1 88 ? 0.859 14.541 5.865 1.00 32.50 88 LEU A C 1
ATOM 673 O O . LEU A 1 88 ? -0.173 14.057 5.397 1.00 32.50 88 LEU A O 1
ATOM 677 N N . GLN A 1 89 ? 1.038 14.790 7.160 1.00 34.53 89 GLN A N 1
ATOM 678 C CA . GLN A 1 89 ? -0.007 14.662 8.164 1.00 34.53 89 GLN A CA 1
ATOM 679 C C . GLN A 1 89 ? -1.221 15.517 7.771 1.00 34.53 89 GLN A C 1
ATOM 681 O O . GLN A 1 89 ? -1.084 16.699 7.454 1.00 34.53 89 GLN A O 1
ATOM 686 N N . GLY A 1 90 ? -2.413 14.919 7.817 1.00 35.97 90 GLY A N 1
ATOM 687 C CA . GLY A 1 90 ? -3.650 15.682 7.963 1.00 35.97 90 GLY A CA 1
ATOM 688 C C . GLY A 1 90 ? -3.709 16.329 9.359 1.00 35.97 90 GLY A C 1
ATOM 689 O O . GLY A 1 90 ? -3.084 15.808 10.286 1.00 35.97 90 GLY A O 1
ATOM 690 N N . PRO A 1 91 ? -4.437 17.446 9.527 1.00 39.16 91 PRO A N 1
ATOM 691 C CA . PRO A 1 91 ? -4.284 18.378 10.653 1.00 39.16 91 PRO A CA 1
ATOM 692 C C . PRO A 1 91 ? -4.671 17.877 12.063 1.00 39.16 91 PRO A C 1
ATOM 694 O O . PRO A 1 91 ? -4.563 18.663 12.995 1.00 39.16 91 PRO A O 1
ATOM 697 N N . ASP A 1 92 ? -5.035 16.605 12.257 1.00 41.50 92 ASP A N 1
ATOM 698 C CA . ASP A 1 92 ? -5.453 16.061 13.567 1.00 41.50 92 ASP A CA 1
ATOM 699 C C . ASP A 1 92 ? -4.514 14.979 14.147 1.00 41.50 92 ASP A C 1
ATOM 701 O O . ASP A 1 92 ? -4.855 14.299 15.109 1.00 41.50 92 ASP A O 1
ATOM 705 N N . ALA A 1 93 ? -3.299 14.810 13.613 1.00 44.88 93 ALA A N 1
ATOM 706 C CA . ALA A 1 93 ? -2.315 13.840 14.123 1.00 44.88 93 ALA A CA 1
ATOM 707 C C . ALA A 1 93 ? -1.462 14.372 15.301 1.00 44.88 93 ALA A C 1
ATOM 709 O O . ALA A 1 93 ? -0.263 14.091 15.384 1.00 44.88 93 ALA A O 1
ATOM 710 N N . ALA A 1 94 ? -2.057 15.170 16.190 1.00 40.09 94 ALA A N 1
ATOM 711 C CA . ALA A 1 94 ? -1.393 15.721 17.369 1.00 40.09 94 ALA A CA 1
ATOM 712 C C . ALA A 1 94 ? -1.765 14.925 18.630 1.00 40.09 94 ALA A C 1
ATOM 714 O O . ALA A 1 94 ? -2.830 15.142 19.198 1.00 40.09 94 ALA A O 1
ATOM 715 N N . ALA A 1 95 ? -0.848 14.031 19.016 1.00 42.12 95 ALA A N 1
ATOM 716 C CA . ALA A 1 95 ? -0.637 13.340 20.302 1.00 42.12 95 ALA A CA 1
ATOM 717 C C . ALA A 1 95 ? -0.247 11.895 19.934 1.00 42.12 95 ALA A C 1
ATOM 719 O O . ALA A 1 95 ? -1.075 11.118 19.486 1.00 42.12 95 ALA A O 1
ATOM 720 N N . ASP A 1 96 ? 1.013 11.479 19.889 1.00 35.47 96 ASP A N 1
ATOM 721 C CA . ASP A 1 96 ? 2.103 11.748 20.813 1.00 35.47 96 ASP A CA 1
ATOM 722 C C . ASP A 1 96 ? 3.423 11.750 20.037 1.00 35.47 96 ASP A C 1
ATOM 724 O O . ASP A 1 96 ? 3.647 10.910 19.157 1.00 35.47 96 ASP A O 1
ATOM 728 N N . GLY A 1 97 ? 4.276 12.726 20.336 1.00 44.75 97 GLY A N 1
ATOM 729 C CA . GLY A 1 97 ? 5.607 12.813 19.762 1.00 44.75 97 GLY A CA 1
ATOM 730 C C . GLY A 1 97 ? 6.549 11.768 20.347 1.00 44.75 97 GLY A C 1
ATOM 731 O O . GLY A 1 97 ? 6.560 11.550 21.549 1.00 44.75 97 GLY A O 1
ATOM 732 N N . GLU A 1 98 ? 7.382 11.189 19.492 1.00 39.44 98 GLU A N 1
ATOM 733 C CA . GLU A 1 98 ? 8.813 11.053 19.752 1.00 39.44 98 GLU A CA 1
ATOM 734 C C . GLU A 1 98 ? 9.526 10.854 18.417 1.00 39.44 98 GLU A C 1
ATOM 736 O O . GLU A 1 98 ? 8.974 10.294 17.466 1.00 39.44 98 GLU A O 1
ATOM 741 N N . GLY A 1 99 ? 10.686 11.493 18.325 1.00 33.53 99 GLY A N 1
ATOM 742 C CA . GLY A 1 99 ? 11.376 11.800 17.089 1.00 33.53 99 GLY A CA 1
ATOM 743 C C . GLY A 1 99 ? 11.998 10.586 16.421 1.00 33.53 99 GLY A C 1
ATOM 744 O O . GLY A 1 99 ? 12.129 9.502 16.979 1.00 33.53 99 GLY A O 1
ATOM 745 N N . ASP A 1 100 ? 12.368 10.828 15.176 1.00 40.88 100 ASP A N 1
ATOM 746 C CA . ASP A 1 100 ? 13.162 9.967 14.322 1.00 40.88 100 ASP A CA 1
ATOM 747 C C . ASP A 1 100 ? 14.528 9.712 14.989 1.00 40.88 100 ASP A C 1
ATOM 749 O O . ASP A 1 100 ? 15.422 10.554 14.932 1.00 40.88 100 ASP A O 1
ATOM 753 N N . GLU A 1 101 ? 14.679 8.582 15.684 1.00 42.06 101 GLU A N 1
ATOM 754 C CA . GLU A 1 101 ? 15.996 8.082 16.078 1.00 42.06 101 GLU A CA 1
ATOM 755 C C . GLU A 1 101 ? 16.522 7.199 14.947 1.00 42.06 101 GLU A C 1
ATOM 757 O O . GLU A 1 101 ? 16.224 6.008 14.831 1.00 42.06 101 GLU A O 1
ATOM 762 N N . ASP A 1 102 ? 17.265 7.866 14.069 1.00 41.94 102 ASP A N 1
ATOM 763 C CA . ASP A 1 102 ? 18.239 7.300 13.149 1.00 41.94 102 ASP A CA 1
ATOM 764 C C . ASP A 1 102 ? 19.163 6.367 13.953 1.00 41.94 102 ASP A C 1
ATOM 766 O O . ASP A 1 102 ? 19.973 6.812 14.769 1.00 41.94 102 ASP A O 1
ATOM 770 N N . LEU A 1 103 ? 18.964 5.053 13.815 1.00 43.97 103 LEU A N 1
ATOM 771 C CA . LEU A 1 103 ? 19.768 4.051 14.509 1.00 43.97 103 LEU A CA 1
ATOM 772 C C . LEU A 1 103 ? 21.211 4.139 13.983 1.00 43.97 103 LEU A C 1
ATOM 774 O O . LEU A 1 103 ? 21.425 3.895 12.791 1.00 43.97 103 LEU A O 1
ATOM 778 N N . PRO A 1 104 ? 22.213 4.457 14.824 1.00 39.75 104 PRO A N 1
ATOM 779 C CA . PRO A 1 104 ? 23.594 4.476 14.381 1.00 39.75 104 PRO A CA 1
ATOM 780 C C . PRO A 1 104 ? 24.049 3.061 14.017 1.00 39.75 104 PRO A C 1
ATOM 782 O O . PRO A 1 104 ? 23.676 2.072 14.650 1.00 39.75 104 PRO A O 1
ATOM 785 N N . GLY A 1 105 ? 24.851 3.014 12.955 1.00 38.66 105 GLY A N 1
ATOM 786 C CA . GLY A 1 105 ? 25.357 1.813 12.318 1.00 38.66 105 GLY A CA 1
ATOM 787 C C . GLY A 1 105 ? 26.025 0.811 13.257 1.00 38.66 105 GLY A C 1
ATOM 788 O O . GLY A 1 105 ? 26.654 1.143 14.261 1.00 38.66 105 GLY A O 1
ATOM 789 N N . ASP A 1 106 ? 25.869 -0.435 12.834 1.00 40.19 106 ASP A N 1
ATOM 790 C CA . ASP A 1 106 ? 26.535 -1.640 13.297 1.00 40.19 106 ASP A CA 1
ATOM 791 C C . ASP A 1 106 ? 28.031 -1.416 13.587 1.00 40.19 106 ASP A C 1
ATOM 793 O O . ASP A 1 106 ? 28.777 -0.856 12.778 1.00 40.19 106 ASP A O 1
ATOM 797 N N . SER A 1 107 ? 28.466 -1.859 14.765 1.00 45.34 107 SER A N 1
ATOM 798 C CA . SER A 1 107 ? 29.878 -1.890 15.147 1.00 45.34 107 SER A CA 1
ATOM 799 C C . SER A 1 107 ? 30.576 -3.071 14.471 1.00 45.34 107 SER A C 1
ATOM 801 O O . SER A 1 107 ? 30.032 -4.173 14.462 1.00 45.34 107 SER A O 1
ATOM 803 N N . PRO A 1 108 ? 31.857 -2.931 14.101 1.00 47.19 108 PRO A N 1
ATOM 804 C CA . PRO A 1 108 ? 32.783 -4.023 14.356 1.00 47.19 108 PRO A CA 1
ATOM 805 C C . PRO A 1 108 ? 34.003 -3.525 15.128 1.00 47.19 108 PRO A C 1
ATOM 807 O O . PRO A 1 108 ? 34.523 -2.432 14.909 1.00 47.19 108 PRO A O 1
ATOM 810 N N . GLY A 1 109 ? 34.413 -4.342 16.093 1.00 44.22 109 GLY A N 1
ATOM 811 C CA . GLY A 1 109 ? 35.420 -3.990 17.076 1.00 44.22 109 GLY A CA 1
ATOM 812 C C . GLY A 1 109 ? 36.834 -3.851 16.530 1.00 44.22 109 GLY A C 1
ATOM 813 O O . GLY A 1 109 ? 37.183 -4.369 15.473 1.00 44.22 109 GLY A O 1
ATOM 814 N N . GLN A 1 110 ? 37.681 -3.260 17.361 1.00 42.16 110 GLN A N 1
ATOM 815 C CA . GLN A 1 110 ? 39.026 -3.767 17.559 1.00 42.16 110 GLN A CA 1
ATOM 816 C C . GLN A 1 110 ? 39.527 -3.373 18.949 1.00 42.16 110 GLN A C 1
ATOM 818 O O . GLN A 1 110 ? 39.104 -2.370 19.520 1.00 42.16 110 GLN A O 1
ATOM 823 N N . VAL A 1 111 ? 40.331 -4.299 19.460 1.00 44.94 111 VAL A N 1
ATOM 824 C CA . VAL A 1 111 ? 40.969 -4.429 20.774 1.00 44.94 111 VAL A CA 1
ATOM 825 C C . VAL A 1 111 ? 41.716 -3.202 21.282 1.00 44.94 111 VAL A C 1
ATOM 827 O O . VAL A 1 111 ? 42.226 -2.423 20.449 1.00 44.94 111 VAL A O 1
#

Radius of gyration: 16.18 Å; chains: 1; bounding box: 53×35×41 Å